Protein AF-A0A930K6L6-F1 (afdb_monomer)

Solvent-accessible surface area (backbone atoms only — not comparable to full-atom values): 5783 Å² total; per-residue (Å²): 116,68,67,65,54,54,54,51,50,52,52,51,54,49,51,53,51,51,52,53,50,52,52,52,51,47,54,50,48,60,69,77,46,73,60,45,79,50,67,26,36,26,73,41,76,56,67,65,104,54,99,61,37,36,32,35,30,39,32,75,56,95,94,38,82,46,75,50,76,45,65,43,84,71,81,67,52,73,71,39,76,43,47,33,40,27,24,69,94,44,64,86,50,59,47,76,62,81,130

Radius of gyration: 16.69 Å; Cα contacts (8 Å, |Δi|>4): 144; chains: 1; bounding box: 48×32×34 Å

pLDDT: mean 85.49, std 10.58, range [53.62, 95.5]

Secondary structure (DSSP, 8-state):
-HHHHHHHHHHHHHHHHHHHHHHHHHHHHHHHS-EEEEEEEEEEEE--SSSSPEEEEEEEETTEEEEEEEEGGG---TT-EEEEEEETTEEEEEEE---

Nearest PDB structures (foldseek):
  8p5d-assembly1_LA0  TM=8.338E-01  e=2.301E-01  Spraguea lophii 42_110
  9b1e-assembly1_H  TM=3.451E-01  e=8.038E-02  Saccharomyces cerevisiae W303
  7s00-assembly1_E  TM=4.597E-01  e=1.677E+00  Bacillus phage AR9
  5npg-assembly1_A  TM=2.557E-01  e=6.586E-01  Drosophila melanogaster
  5aox-assembly2_E  TM=3.276E-01  e=5.721E+00  Homo sapiens

Mean predicted aligned error: 7.28 Å

Foldseek 3Di:
DVVVVVVVVVVVVVVVVVVVVVVVVLVVCLVPADKDKDKWFFADWQDDPDPWIKTKIWDDDPNDIDIDIDTCPLVDDHRDIFIKMAHPVDRNSIDTPRD

Sequence (99 aa):
MKIKSILAVFIIVGGISYALYFSLVTDVLLKYCETIHTKAIIEERLTGNTSDPVLRYRFLYENQAYIGFVSETSRLHVSDTINIVFLKSRPSINKPLIK

Structure (mmCIF, N/CA/C/O backbone):
data_AF-A0A930K6L6-F1
#
_entry.id   AF-A0A930K6L6-F1
#
loop_
_atom_site.group_PDB
_atom_site.id
_atom_site.type_symbol
_atom_site.label_atom_id
_atom_site.label_alt_id
_atom_site.label_comp_id
_atom_site.label_asym_id
_atom_site.label_entity_id
_atom_site.label_seq_id
_atom_site.pdbx_PDB_ins_code
_atom_site.Cartn_x
_atom_site.Cartn_y
_atom_site.Cartn_z
_atom_site.occupancy
_atom_site.B_iso_or_equiv
_atom_site.auth_seq_id
_atom_site.auth_comp_id
_atom_site.auth_asym_id
_atom_site.auth_atom_id
_atom_site.pdbx_PDB_model_num
ATOM 1 N N . MET A 1 1 ? 37.865 -12.942 -7.466 1.00 56.72 1 MET A N 1
ATOM 2 C CA . MET A 1 1 ? 36.490 -12.853 -8.022 1.00 56.72 1 MET A CA 1
ATOM 3 C C . MET A 1 1 ? 35.437 -13.649 -7.242 1.00 56.72 1 MET A C 1
ATOM 5 O O . MET A 1 1 ? 34.333 -13.142 -7.112 1.00 56.72 1 MET A O 1
ATOM 9 N N . LYS A 1 2 ? 35.746 -14.828 -6.671 1.00 61.00 2 LYS A N 1
ATOM 10 C CA . LYS A 1 2 ? 34.751 -15.696 -5.995 1.00 61.00 2 LYS A CA 1
ATOM 11 C C . LYS A 1 2 ? 34.090 -15.086 -4.739 1.00 61.00 2 LYS A C 1
ATOM 13 O O . LYS A 1 2 ? 32.877 -15.147 -4.613 1.00 61.00 2 LYS A O 1
ATOM 18 N N . ILE A 1 3 ? 34.851 -14.419 -3.864 1.00 69.69 3 ILE A N 1
ATOM 19 C CA . ILE A 1 3 ? 34.323 -13.824 -2.611 1.00 69.69 3 ILE A CA 1
ATOM 20 C C . ILE A 1 3 ? 33.316 -12.689 -2.868 1.00 69.69 3 ILE A C 1
ATOM 22 O O . ILE A 1 3 ? 32.273 -12.639 -2.225 1.00 69.69 3 ILE A O 1
ATOM 26 N N . LYS A 1 4 ? 33.584 -11.811 -3.847 1.00 73.38 4 LYS A N 1
ATOM 27 C CA . LYS A 1 4 ? 32.661 -10.719 -4.216 1.00 73.38 4 LYS A CA 1
ATOM 28 C C . LYS A 1 4 ? 31.332 -11.253 -4.767 1.00 73.38 4 LYS A C 1
ATOM 30 O O . LYS A 1 4 ? 30.286 -10.687 -4.483 1.00 73.38 4 LYS A O 1
ATOM 35 N N . SER A 1 5 ? 31.381 -12.359 -5.512 1.00 73.75 5 SER A N 1
ATOM 36 C CA . SER A 1 5 ? 30.187 -13.028 -6.038 1.00 73.75 5 SER A CA 1
ATOM 37 C C . SER A 1 5 ? 29.370 -13.701 -4.928 1.00 73.75 5 SER A C 1
ATOM 39 O O . SER A 1 5 ? 28.155 -13.552 -4.912 1.00 73.75 5 SER A O 1
ATOM 41 N N . ILE A 1 6 ? 30.019 -14.345 -3.952 1.00 83.81 6 ILE A N 1
ATOM 42 C CA . ILE A 1 6 ? 29.338 -14.939 -2.788 1.00 83.81 6 ILE A CA 1
ATOM 43 C C . ILE A 1 6 ? 28.649 -13.859 -1.938 1.00 83.81 6 ILE A C 1
ATOM 45 O O . ILE A 1 6 ? 27.488 -14.019 -1.574 1.00 83.81 6 ILE A O 1
ATOM 49 N N . LEU A 1 7 ? 29.322 -12.732 -1.671 1.0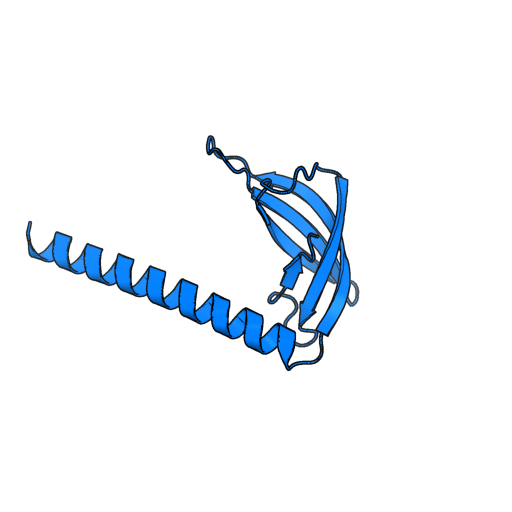0 86.19 7 LEU A N 1
ATOM 50 C CA . LEU A 1 7 ? 28.728 -11.616 -0.926 1.00 86.19 7 LEU A CA 1
ATOM 51 C C . LEU A 1 7 ? 27.496 -11.039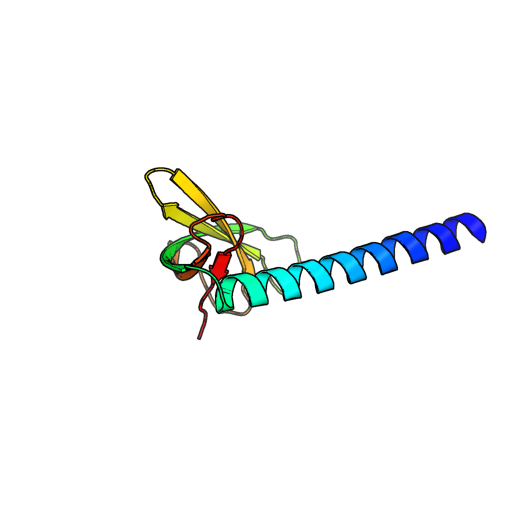 -1.642 1.00 86.19 7 LEU A C 1
ATOM 53 O O . LEU A 1 7 ? 26.484 -10.769 -1.000 1.00 86.19 7 LEU A O 1
ATOM 57 N N . ALA A 1 8 ? 27.558 -10.901 -2.970 1.00 86.75 8 ALA A N 1
ATOM 58 C CA . ALA A 1 8 ? 26.421 -10.447 -3.766 1.00 86.75 8 ALA A CA 1
ATOM 59 C C . ALA A 1 8 ? 25.215 -11.392 -3.635 1.00 86.75 8 ALA A C 1
ATOM 61 O O . ALA A 1 8 ? 24.093 -10.926 -3.459 1.00 86.75 8 ALA A O 1
ATOM 62 N N . VAL A 1 9 ? 25.443 -12.710 -3.641 1.00 87.25 9 VAL A N 1
ATOM 63 C CA . VAL A 1 9 ? 24.378 -13.705 -3.439 1.00 87.25 9 VAL A CA 1
ATOM 64 C C . VAL A 1 9 ? 23.728 -13.550 -2.063 1.00 87.25 9 VAL A C 1
ATOM 66 O O . VAL A 1 9 ? 22.504 -13.532 -1.979 1.00 8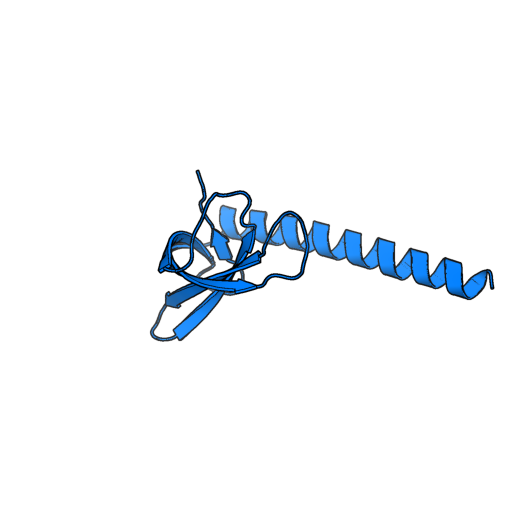7.25 9 VAL A O 1
ATOM 69 N N . PHE A 1 10 ? 24.509 -13.366 -0.994 1.00 88.44 10 PHE A N 1
ATOM 70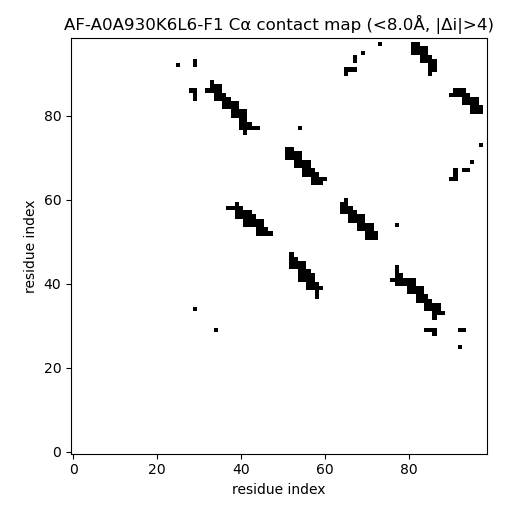 C CA . PHE A 1 10 ? 23.949 -13.155 0.348 1.00 88.44 10 PHE A CA 1
ATOM 71 C C . PHE A 1 10 ? 23.097 -11.887 0.449 1.00 88.44 10 PHE A C 1
ATOM 73 O O . PHE A 1 10 ? 22.036 -11.921 1.068 1.00 88.44 10 PHE A O 1
ATOM 80 N N . ILE A 1 11 ? 23.522 -10.789 -0.181 1.00 89.50 11 ILE A N 1
ATOM 81 C CA . ILE A 1 11 ? 22.748 -9.540 -0.207 1.00 89.50 11 ILE A CA 1
ATOM 82 C C . ILE A 1 11 ? 21.422 -9.745 -0.948 1.00 89.50 11 ILE A C 1
ATOM 84 O O . ILE A 1 11 ? 20.376 -9.330 -0.453 1.00 89.50 11 ILE A O 1
ATOM 88 N N . ILE A 1 12 ? 21.447 -10.421 -2.102 1.00 88.38 12 ILE A N 1
ATOM 89 C CA . ILE A 1 12 ? 20.240 -10.700 -2.892 1.00 88.38 12 ILE A CA 1
ATOM 90 C C . ILE A 1 12 ? 19.273 -11.586 -2.099 1.00 88.38 12 ILE A C 1
ATOM 92 O O . ILE A 1 12 ? 18.104 -11.238 -1.944 1.00 88.38 12 ILE A O 1
ATOM 96 N N . VAL A 1 13 ? 19.758 -12.704 -1.551 1.00 91.06 13 VAL A N 1
ATOM 97 C CA . VAL A 1 13 ? 18.935 -13.643 -0.774 1.00 91.06 13 VAL A CA 1
ATOM 98 C C . VAL A 1 13 ? 18.374 -12.975 0.482 1.00 91.06 13 VAL A C 1
ATOM 100 O O . VAL A 1 13 ? 17.187 -13.124 0.778 1.00 91.06 13 VAL A O 1
ATOM 103 N N . GLY A 1 14 ? 19.191 -12.199 1.198 1.00 87.38 14 GLY A N 1
ATOM 104 C CA . GLY A 1 14 ? 18.747 -11.424 2.354 1.00 87.38 14 GLY A CA 1
ATOM 105 C C . GLY A 1 14 ? 17.669 -10.400 1.990 1.00 87.38 14 GLY A C 1
ATOM 106 O O . GLY A 1 14 ? 16.648 -10.323 2.670 1.00 87.38 14 GLY A O 1
ATOM 107 N N . GLY A 1 15 ? 17.842 -9.674 0.880 1.00 88.62 15 GLY A N 1
ATOM 108 C CA . GLY A 1 15 ? 16.865 -8.701 0.386 1.00 88.62 15 GLY A CA 1
ATOM 109 C C . GLY A 1 15 ? 15.522 -9.332 0.011 1.00 88.62 15 GLY A C 1
ATOM 110 O O . GLY A 1 15 ? 14.476 -8.843 0.437 1.00 88.62 15 GLY A O 1
ATOM 111 N N . ILE A 1 16 ? 15.542 -10.454 -0.717 1.00 87.69 16 ILE A N 1
ATOM 112 C CA . ILE A 1 16 ? 14.326 -11.209 -1.067 1.00 87.69 16 ILE A CA 1
ATOM 113 C C . ILE A 1 16 ? 13.627 -11.709 0.203 1.00 87.69 16 ILE A C 1
ATOM 115 O O . ILE A 1 16 ? 12.415 -11.552 0.345 1.00 87.69 16 ILE A O 1
ATOM 119 N N . SER A 1 17 ? 14.388 -12.261 1.152 1.00 88.81 17 SER A N 1
ATOM 120 C CA . SER A 1 17 ? 13.840 -12.774 2.414 1.00 88.81 17 SER A CA 1
ATOM 121 C C . SER A 1 17 ? 13.177 -11.665 3.232 1.00 88.81 17 SER A C 1
ATOM 123 O O . SER A 1 17 ? 12.082 -11.853 3.762 1.00 88.81 17 SER A O 1
ATOM 125 N N . TYR A 1 18 ? 13.803 -10.486 3.292 1.00 86.81 18 TYR A N 1
ATOM 126 C CA . TYR A 1 18 ? 13.243 -9.319 3.967 1.00 86.81 18 TYR A CA 1
ATOM 127 C C . TYR A 1 18 ? 11.957 -8.823 3.296 1.00 86.81 18 TYR A C 1
ATOM 129 O O . TYR A 1 18 ? 10.977 -8.552 3.987 1.00 86.81 18 TYR A O 1
ATOM 137 N N . ALA A 1 19 ? 11.927 -8.746 1.962 1.00 84.31 19 ALA A N 1
ATOM 138 C CA . ALA A 1 19 ? 10.736 -8.336 1.222 1.00 84.31 19 ALA A CA 1
ATOM 139 C C . ALA A 1 19 ? 9.555 -9.295 1.455 1.00 84.31 19 ALA A C 1
ATOM 141 O O . ALA A 1 19 ? 8.438 -8.847 1.716 1.00 84.31 19 ALA A O 1
ATOM 142 N N . LEU A 1 20 ? 9.809 -10.609 1.437 1.00 86.31 20 LEU A N 1
ATOM 143 C CA . LEU A 1 20 ? 8.800 -11.631 1.732 1.00 86.31 20 LEU A CA 1
ATOM 144 C C . LEU A 1 20 ? 8.284 -11.525 3.171 1.00 86.31 20 LEU A C 1
ATOM 146 O O . LEU A 1 20 ? 7.073 -11.520 3.392 1.00 86.31 20 LEU A O 1
ATOM 150 N N . TYR A 1 21 ? 9.188 -11.386 4.144 1.00 86.75 21 TYR A N 1
ATOM 151 C CA . TYR A 1 21 ? 8.818 -11.188 5.544 1.00 86.75 21 TYR A CA 1
ATOM 152 C C . TYR A 1 21 ? 7.955 -9.936 5.725 1.00 86.75 21 TYR A C 1
ATOM 154 O O . TYR A 1 21 ? 6.895 -9.995 6.346 1.00 86.75 21 TYR A O 1
ATOM 162 N N . PHE A 1 22 ? 8.369 -8.810 5.141 1.00 85.88 22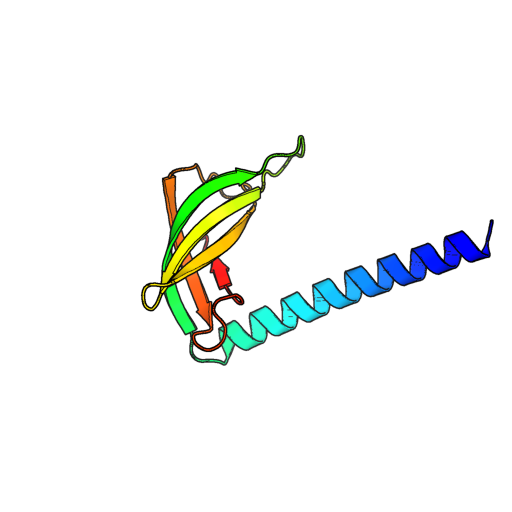 PHE A N 1
ATOM 163 C CA . PHE A 1 22 ? 7.633 -7.554 5.237 1.00 85.88 22 PHE A CA 1
ATOM 164 C C . PHE A 1 22 ? 6.238 -7.655 4.607 1.00 85.88 22 PHE A C 1
ATOM 166 O O . PHE A 1 22 ? 5.272 -7.155 5.185 1.00 85.88 22 PHE A O 1
ATOM 173 N N . SER A 1 23 ? 6.108 -8.344 3.468 1.00 85.94 23 SER A N 1
ATOM 174 C CA . SER A 1 23 ? 4.811 -8.609 2.834 1.00 85.94 23 SER A CA 1
ATOM 175 C C . SER A 1 23 ? 3.890 -9.425 3.744 1.00 85.94 23 SER A C 1
ATOM 177 O O . SER A 1 23 ? 2.739 -9.045 3.945 1.00 85.94 23 SER A O 1
ATOM 179 N N . LEU A 1 24 ? 4.397 -10.507 4.344 1.00 88.56 24 LEU A N 1
ATOM 180 C CA . LEU A 1 24 ? 3.618 -11.344 5.262 1.00 88.56 24 LEU A CA 1
ATOM 181 C C . LEU A 1 24 ? 3.173 -10.566 6.501 1.00 88.56 24 LEU A C 1
ATOM 183 O O . LEU A 1 24 ? 2.006 -10.622 6.881 1.00 88.56 24 LEU A O 1
ATOM 187 N N . VAL A 1 25 ? 4.084 -9.809 7.115 1.00 88.50 25 VAL A N 1
ATOM 188 C CA . VAL A 1 25 ? 3.767 -8.984 8.287 1.00 88.50 25 VAL A CA 1
ATOM 189 C C . VAL A 1 25 ? 2.717 -7.930 7.944 1.00 88.50 25 VAL A C 1
ATOM 191 O O . VAL A 1 25 ? 1.778 -7.744 8.711 1.00 88.50 25 VAL A O 1
ATOM 194 N N . THR A 1 26 ? 2.831 -7.280 6.785 1.00 88.25 26 THR A N 1
ATOM 195 C CA . THR A 1 26 ? 1.853 -6.297 6.294 1.00 88.25 26 THR A CA 1
ATOM 196 C C . THR A 1 26 ? 0.465 -6.923 6.170 1.00 88.25 26 THR A C 1
ATOM 198 O O . THR A 1 26 ? -0.496 -6.375 6.706 1.00 88.25 26 THR A O 1
ATOM 201 N N . ASP A 1 27 ? 0.352 -8.091 5.533 1.00 88.69 27 ASP A N 1
ATOM 202 C CA . ASP A 1 27 ? -0.934 -8.775 5.370 1.00 88.69 27 ASP A CA 1
ATOM 203 C C . ASP A 1 27 ? -1.527 -9.230 6.716 1.00 88.69 27 ASP A C 1
ATOM 205 O O . ASP A 1 27 ? -2.728 -9.082 6.945 1.00 88.69 27 ASP A O 1
ATOM 209 N N . VAL A 1 28 ? -0.698 -9.734 7.638 1.00 90.06 28 VAL A N 1
ATOM 210 C CA . VAL A 1 28 ? -1.127 -10.116 8.996 1.00 90.06 28 VAL A CA 1
ATOM 211 C C . VAL A 1 28 ? -1.636 -8.896 9.764 1.00 90.06 28 VAL A C 1
ATOM 213 O O . VAL A 1 28 ? -2.717 -8.946 10.349 1.00 90.06 28 VAL A O 1
ATOM 216 N N . LEU A 1 29 ? -0.898 -7.786 9.738 1.00 91.81 29 LEU A N 1
ATOM 217 C CA . LEU A 1 29 ? -1.284 -6.560 10.435 1.00 91.81 29 LEU A CA 1
ATOM 218 C C . LEU A 1 29 ? -2.577 -5.969 9.870 1.00 91.81 29 LEU A C 1
ATOM 220 O O . LEU A 1 29 ? -3.465 -5.608 10.636 1.00 91.81 29 LEU A O 1
ATOM 224 N N . LEU A 1 30 ? -2.728 -5.925 8.545 1.00 90.44 30 LEU A N 1
ATOM 225 C CA . LEU A 1 30 ? -3.962 -5.450 7.914 1.00 90.44 30 LEU A CA 1
ATOM 226 C C . LEU A 1 30 ? -5.164 -6.362 8.204 1.00 90.44 30 LEU A C 1
ATOM 228 O O . LEU A 1 30 ? -6.298 -5.893 8.183 1.00 90.44 30 LEU A O 1
ATOM 232 N N . LYS A 1 31 ? -4.936 -7.651 8.479 1.00 89.12 31 LYS A N 1
ATOM 233 C CA . LYS A 1 31 ? -6.003 -8.610 8.783 1.00 89.12 31 LYS A CA 1
ATOM 234 C C . LYS A 1 31 ? -6.458 -8.577 10.244 1.00 89.12 31 LYS A C 1
ATOM 236 O O . LYS A 1 31 ? -7.646 -8.752 10.497 1.00 89.12 31 LYS A O 1
ATOM 241 N N . TYR A 1 32 ? -5.533 -8.426 11.193 1.00 90.56 32 TYR A N 1
ATOM 242 C CA . TYR A 1 32 ? -5.823 -8.616 12.622 1.00 90.56 32 TYR A CA 1
ATOM 243 C C . TYR A 1 32 ? -5.840 -7.330 13.453 1.00 90.56 32 TYR A C 1
ATOM 245 O O . TYR A 1 32 ? -6.265 -7.371 14.606 1.00 90.56 32 TYR A O 1
ATOM 253 N N . CYS A 1 33 ? -5.385 -6.198 12.914 1.00 91.06 33 CYS A N 1
ATOM 254 C CA . CYS A 1 33 ? -5.396 -4.921 13.626 1.00 91.06 33 CYS A CA 1
ATOM 255 C C . CYS A 1 33 ? -6.528 -3.994 13.150 1.00 91.06 33 CYS A C 1
ATOM 257 O O . CYS A 1 33 ? -7.188 -4.247 12.144 1.00 91.06 33 CYS A O 1
ATOM 259 N N . GLU A 1 34 ? -6.746 -2.895 13.882 1.00 92.06 34 GLU A N 1
ATOM 260 C CA . GLU A 1 34 ? -7.742 -1.874 13.535 1.00 92.06 34 GLU A CA 1
ATOM 261 C C . GLU A 1 34 ? -7.338 -1.146 12.244 1.00 92.06 34 GLU A C 1
ATOM 263 O O . GLU A 1 34 ? -6.376 -0.368 12.207 1.00 92.06 34 GLU A O 1
ATOM 268 N N . THR A 1 35 ? -8.081 -1.411 11.173 1.00 93.56 35 THR A N 1
ATOM 269 C CA . THR A 1 35 ? -7.864 -0.807 9.860 1.00 93.56 35 THR A CA 1
ATOM 270 C C . THR A 1 35 ? -8.950 0.197 9.514 1.00 93.56 35 THR A C 1
ATOM 272 O O . THR A 1 35 ? -10.070 0.155 10.020 1.00 93.56 35 THR A O 1
ATOM 275 N N . ILE A 1 36 ? -8.597 1.124 8.631 1.00 94.06 36 ILE A N 1
ATOM 276 C CA . ILE A 1 36 ? -9.504 2.127 8.090 1.00 94.06 36 ILE A CA 1
ATOM 277 C C . ILE A 1 36 ? -9.577 1.938 6.581 1.00 94.06 36 ILE A C 1
ATOM 279 O O . ILE A 1 36 ? -8.565 1.718 5.911 1.00 94.06 36 ILE A O 1
ATOM 283 N N . HIS A 1 37 ? -10.790 2.060 6.052 1.00 94.06 37 HIS A N 1
ATOM 284 C CA . HIS A 1 37 ? -11.056 2.082 4.623 1.00 94.06 37 HIS A CA 1
ATOM 285 C C . HIS A 1 37 ? -11.249 3.523 4.167 1.00 94.06 37 HIS A C 1
ATOM 287 O O . HIS A 1 37 ? -12.076 4.249 4.719 1.00 94.06 37 HIS A O 1
ATOM 293 N N . THR A 1 38 ? -10.498 3.944 3.155 1.00 94.25 38 THR A N 1
ATOM 294 C CA . THR A 1 38 ? -10.643 5.283 2.579 1.00 94.25 38 THR A CA 1
ATOM 295 C C . THR A 1 38 ? -10.384 5.267 1.079 1.00 94.25 38 THR A C 1
ATOM 297 O O . THR A 1 38 ? -10.016 4.245 0.497 1.00 94.25 38 THR A O 1
ATOM 300 N N . LYS A 1 39 ? -10.608 6.413 0.445 1.00 94.44 39 LYS A N 1
ATOM 301 C CA . LYS A 1 39 ? -10.330 6.634 -0.968 1.00 94.44 39 LYS A CA 1
ATOM 302 C C . LYS A 1 39 ? -8.980 7.322 -1.126 1.00 94.44 39 LYS A C 1
ATOM 304 O O . LYS A 1 39 ? -8.675 8.276 -0.412 1.00 94.44 39 LYS A O 1
ATOM 309 N N . ALA A 1 40 ? -8.197 6.843 -2.081 1.00 94.62 40 ALA A N 1
ATOM 310 C CA . ALA A 1 40 ? -6.967 7.474 -2.526 1.00 94.62 40 ALA A CA 1
ATOM 311 C C . ALA A 1 40 ? -7.107 7.915 -3.983 1.00 94.62 40 ALA A C 1
ATOM 313 O O . ALA A 1 40 ? -7.801 7.265 -4.763 1.00 94.62 40 ALA A O 1
ATOM 314 N N . ILE A 1 41 ? -6.433 9.000 -4.346 1.00 94.75 41 ILE A N 1
ATOM 315 C CA . ILE A 1 41 ? -6.389 9.521 -5.714 1.00 94.75 41 ILE A CA 1
ATOM 316 C C . ILE A 1 41 ? -5.029 9.172 -6.305 1.00 94.75 41 ILE A C 1
ATOM 318 O O . ILE A 1 41 ? -4.004 9.379 -5.653 1.00 94.75 41 ILE A O 1
ATOM 322 N N . ILE A 1 42 ? -5.012 8.652 -7.528 1.00 92.56 42 ILE A N 1
ATOM 323 C CA . ILE A 1 42 ? -3.777 8.421 -8.274 1.00 92.56 42 ILE A CA 1
ATOM 324 C C . ILE A 1 42 ? -3.258 9.762 -8.774 1.00 92.56 42 ILE A C 1
ATOM 326 O O . ILE A 1 42 ? -3.926 10.450 -9.537 1.00 92.56 42 ILE A O 1
ATOM 330 N N . GLU A 1 43 ? -2.067 10.148 -8.336 1.00 92.62 43 GLU A N 1
ATOM 33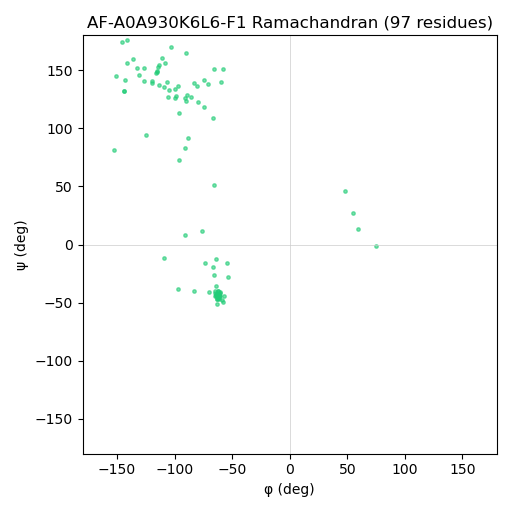1 C CA . GLU A 1 43 ? -1.497 11.457 -8.655 1.00 92.62 43 GLU A CA 1
ATOM 332 C C . GLU A 1 43 ? -0.538 11.410 -9.830 1.00 92.62 43 GLU A C 1
ATOM 334 O O . GLU A 1 43 ? -0.467 12.351 -10.615 1.00 92.62 43 GLU A O 1
ATOM 339 N N . GLU A 1 44 ? 0.247 10.342 -9.920 1.00 89.19 44 GLU A N 1
ATOM 340 C CA . GLU A 1 44 ? 1.385 10.312 -10.823 1.00 89.19 44 GLU A CA 1
ATOM 341 C C . GLU A 1 44 ? 1.672 8.895 -11.296 1.00 89.19 44 GLU A C 1
ATOM 343 O O . GLU A 1 44 ? 1.547 7.923 -10.548 1.00 89.19 44 GLU A O 1
ATOM 348 N N . ARG A 1 45 ? 2.111 8.800 -12.547 1.00 85.38 45 ARG A N 1
ATOM 349 C CA . ARG A 1 45 ? 2.702 7.600 -13.119 1.00 85.38 45 ARG A CA 1
ATOM 350 C C . ARG A 1 45 ? 4.221 7.704 -13.016 1.00 85.38 45 ARG A C 1
ATOM 352 O O . ARG A 1 45 ? 4.842 8.525 -13.683 1.00 85.38 45 ARG A O 1
ATOM 359 N N . LEU A 1 46 ? 4.811 6.841 -12.203 1.00 80.12 46 LEU A N 1
ATOM 360 C CA . LEU A 1 46 ? 6.250 6.680 -12.051 1.00 80.12 46 LEU A CA 1
ATOM 361 C C . LEU A 1 46 ? 6.721 5.602 -13.037 1.00 80.12 46 LEU A C 1
ATOM 363 O O . LEU A 1 46 ? 6.832 4.424 -12.701 1.00 80.12 46 LEU A O 1
ATOM 367 N N . THR A 1 47 ? 6.948 5.986 -14.292 1.00 67.88 47 THR A N 1
ATOM 368 C CA . THR A 1 47 ? 7.521 5.085 -15.306 1.00 67.88 47 THR A CA 1
ATOM 369 C C . THR A 1 47 ? 9.045 5.159 -15.326 1.00 67.88 47 THR A C 1
ATOM 371 O O . THR A 1 47 ? 9.619 6.208 -15.610 1.00 67.88 47 THR A O 1
ATOM 374 N N . GLY A 1 48 ? 9.692 4.008 -15.140 1.00 54.66 48 GLY A N 1
ATOM 375 C CA . GLY A 1 48 ? 10.792 3.592 -16.015 1.00 54.66 48 GLY A CA 1
ATOM 376 C C . GLY A 1 48 ? 10.221 2.775 -17.184 1.00 54.66 48 GLY A C 1
ATOM 377 O O . GLY A 1 48 ? 9.071 2.353 -17.116 1.00 54.66 48 GLY A O 1
ATOM 378 N N . ASN A 1 49 ? 10.995 2.557 -18.250 1.00 53.62 49 ASN A N 1
ATOM 379 C CA . ASN A 1 49 ? 10.616 1.808 -19.467 1.00 53.62 49 ASN A CA 1
ATOM 380 C C . ASN A 1 49 ? 10.369 0.293 -19.229 1.00 53.62 49 ASN A C 1
ATOM 382 O O . ASN A 1 49 ? 10.958 -0.549 -19.905 1.00 53.62 49 ASN A O 1
ATOM 386 N N . THR A 1 50 ? 9.547 -0.082 -18.253 1.00 56.81 50 THR A N 1
ATOM 387 C CA . THR A 1 50 ? 9.196 -1.470 -17.921 1.00 56.81 50 THR A CA 1
ATOM 388 C C . THR A 1 50 ? 7.720 -1.738 -18.204 1.00 56.81 50 THR A C 1
ATOM 390 O O . THR A 1 50 ? 6.909 -0.816 -18.193 1.00 56.81 50 THR A O 1
ATOM 393 N N . SER A 1 51 ? 7.377 -3.003 -18.465 1.00 60.59 51 SER A N 1
ATOM 394 C CA . SER A 1 51 ? 6.038 -3.473 -18.866 1.00 60.59 51 SER A CA 1
ATOM 395 C C . SER A 1 51 ? 4.901 -3.057 -17.930 1.00 60.59 51 SER A C 1
ATOM 397 O O . SER A 1 51 ? 3.776 -2.896 -18.391 1.00 60.59 51 SER A O 1
ATOM 399 N N . ASP A 1 52 ? 5.204 -2.849 -16.647 1.00 65.88 52 ASP A N 1
ATOM 400 C CA . ASP A 1 52 ? 4.230 -2.545 -15.603 1.00 65.88 52 ASP A CA 1
ATOM 401 C C . ASP A 1 52 ? 4.618 -1.239 -14.895 1.00 65.88 52 ASP A C 1
ATOM 403 O O . ASP A 1 52 ? 5.447 -1.248 -13.978 1.00 65.88 52 ASP A O 1
ATOM 407 N N . PRO A 1 53 ? 4.068 -0.091 -15.319 1.00 71.94 53 PRO A N 1
ATOM 408 C CA . PRO A 1 53 ? 4.303 1.176 -14.643 1.00 71.94 53 PRO A CA 1
ATOM 409 C C . PRO A 1 53 ? 3.889 1.127 -13.171 1.00 71.94 53 PRO A C 1
ATOM 411 O O . PRO A 1 53 ? 2.943 0.430 -12.796 1.00 71.94 53 PRO A O 1
ATOM 414 N N . VAL A 1 54 ? 4.554 1.917 -12.332 1.00 85.94 54 VAL A N 1
ATOM 415 C CA . VAL A 1 54 ? 4.139 2.110 -10.941 1.00 85.94 54 VAL A CA 1
ATOM 416 C C . VAL A 1 54 ? 3.353 3.410 -10.848 1.00 85.94 54 VAL A C 1
ATOM 418 O O . VAL A 1 54 ? 3.816 4.460 -11.277 1.00 85.94 54 VAL A O 1
ATOM 421 N N . LEU A 1 55 ? 2.161 3.359 -10.273 1.00 89.06 55 LEU A N 1
ATOM 422 C CA . LEU A 1 55 ? 1.320 4.518 -10.010 1.00 89.06 55 LEU A CA 1
ATOM 423 C C . LEU A 1 55 ? 1.460 4.929 -8.547 1.00 89.06 55 LEU A C 1
ATOM 425 O O . LEU A 1 55 ? 1.384 4.095 -7.641 1.00 89.06 55 LEU A O 1
ATOM 429 N N . ARG A 1 56 ? 1.642 6.226 -8.316 1.00 92.12 56 ARG A N 1
ATOM 430 C CA . ARG A 1 56 ? 1.639 6.841 -6.991 1.00 92.12 56 ARG A CA 1
ATOM 431 C C . ARG A 1 56 ? 0.227 7.299 -6.660 1.00 92.12 56 ARG A C 1
ATOM 433 O O . ARG A 1 56 ? -0.360 8.074 -7.414 1.00 92.12 56 ARG A O 1
ATOM 440 N N . TYR A 1 57 ? -0.295 6.874 -5.517 1.00 93.56 57 TYR A N 1
ATOM 441 C CA . TYR A 1 57 ? -1.566 7.361 -4.992 1.00 93.56 57 TYR A CA 1
ATOM 442 C C . TYR A 1 57 ? -1.374 8.127 -3.687 1.00 93.56 57 TYR A C 1
ATOM 444 O O . TYR A 1 57 ? -0.440 7.863 -2.927 1.00 93.56 57 TYR A O 1
ATOM 452 N N . ARG A 1 58 ? -2.289 9.057 -3.410 1.00 95.50 58 ARG A N 1
ATOM 453 C CA . ARG A 1 58 ? -2.330 9.850 -2.179 1.00 95.50 58 ARG A CA 1
ATOM 454 C C . ARG A 1 58 ? -3.696 9.761 -1.514 1.00 95.50 58 ARG A C 1
ATOM 456 O O . ARG A 1 58 ? -4.723 9.810 -2.189 1.00 95.50 58 ARG A O 1
ATOM 463 N N . PHE A 1 59 ? -3.710 9.689 -0.190 1.00 95.12 59 PHE A N 1
ATOM 464 C CA . PHE A 1 59 ? -4.920 9.780 0.628 1.00 95.12 59 PHE A CA 1
ATOM 465 C C . PHE A 1 59 ? -4.698 10.691 1.834 1.00 95.12 59 PHE A C 1
ATOM 467 O O . PHE A 1 59 ? -3.561 10.948 2.225 1.00 95.12 59 PHE A O 1
ATOM 474 N N . LEU A 1 60 ? -5.792 11.186 2.412 1.00 94.31 60 LEU A N 1
ATOM 475 C CA . LEU A 1 60 ? -5.772 12.016 3.613 1.00 94.31 60 LEU A CA 1
ATOM 476 C C . LEU A 1 60 ? -6.326 11.233 4.803 1.00 94.31 60 LEU A C 1
ATOM 478 O O . LEU A 1 60 ? -7.373 10.592 4.696 1.00 94.31 60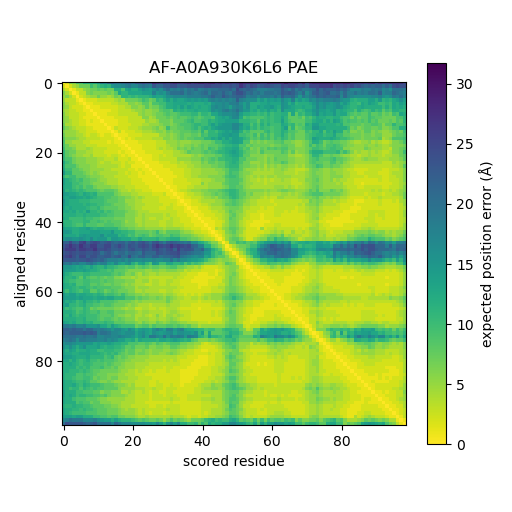 LEU A O 1
ATOM 482 N N . TYR A 1 61 ? -5.644 11.323 5.938 1.00 93.25 61 TYR A N 1
ATOM 483 C CA . TYR A 1 61 ? -6.129 10.843 7.228 1.00 93.25 61 TYR A CA 1
ATOM 484 C C . TYR A 1 61 ? -5.643 11.796 8.327 1.00 93.25 61 TYR A C 1
ATOM 486 O O . TYR A 1 61 ? -4.484 12.194 8.313 1.00 93.25 61 TYR A O 1
ATOM 494 N N . GLU A 1 62 ? -6.539 12.228 9.222 1.00 92.75 62 GLU A N 1
ATOM 495 C CA . GLU A 1 62 ? -6.242 13.203 10.295 1.00 92.75 62 GLU A CA 1
ATOM 496 C C . GLU A 1 62 ? -5.477 14.455 9.808 1.00 92.75 62 GLU A C 1
ATOM 498 O O . GLU A 1 62 ? -4.485 14.881 10.395 1.00 92.75 62 GLU A O 1
ATOM 503 N N . ASN A 1 63 ? -5.927 15.047 8.694 1.00 91.25 63 ASN A N 1
ATOM 504 C CA . ASN A 1 63 ? -5.299 16.198 8.023 1.00 91.25 63 ASN A CA 1
ATOM 505 C C . ASN A 1 63 ? -3.848 15.974 7.548 1.00 91.25 63 ASN A C 1
ATOM 507 O O . ASN A 1 63 ? -3.176 16.927 7.152 1.00 91.25 63 ASN A O 1
ATOM 511 N N . GLN A 1 64 ? -3.369 14.731 7.528 1.00 93.00 64 GLN A N 1
ATOM 512 C CA . GLN A 1 64 ? -2.070 14.355 6.984 1.00 93.00 64 GLN A CA 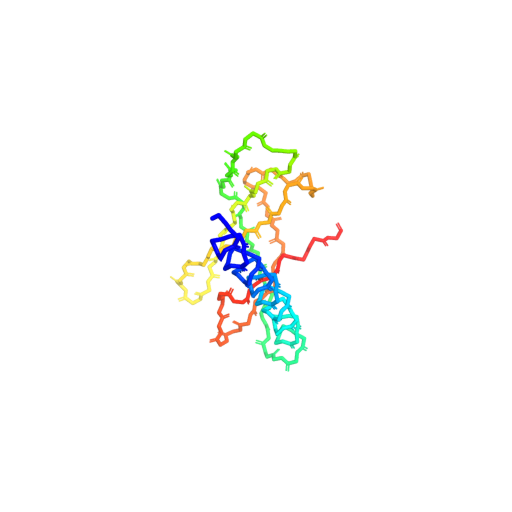1
ATOM 513 C C . GLN A 1 64 ? -2.232 13.625 5.654 1.00 93.00 64 GLN A C 1
ATOM 515 O O . GLN A 1 64 ? -3.131 12.802 5.476 1.00 93.00 64 GLN A O 1
ATOM 520 N N . ALA A 1 65 ? -1.345 13.938 4.712 1.00 93.75 65 ALA A N 1
ATOM 521 C CA . ALA A 1 65 ? -1.270 13.257 3.432 1.00 93.75 65 ALA A CA 1
ATOM 522 C C . ALA A 1 65 ? -0.335 12.054 3.521 1.00 93.75 65 ALA A C 1
ATOM 524 O O . ALA A 1 65 ? 0.824 12.178 3.913 1.00 93.75 65 ALA A O 1
ATOM 525 N N . TYR A 1 66 ? -0.837 10.908 3.087 1.00 94.38 66 TYR A N 1
ATOM 526 C CA . TYR A 1 66 ? -0.088 9.668 2.989 1.00 94.38 66 TYR A CA 1
ATOM 527 C C . TYR A 1 66 ? 0.004 9.240 1.535 1.00 94.38 66 TYR A C 1
ATOM 529 O O . TYR A 1 66 ? -0.901 9.488 0.736 1.00 94.38 66 TYR A O 1
ATOM 537 N N . ILE A 1 67 ? 1.116 8.595 1.206 1.00 93.62 67 ILE A N 1
ATOM 538 C CA . ILE A 1 67 ? 1.448 8.173 -0.149 1.00 93.62 67 ILE A CA 1
ATOM 539 C C . ILE A 1 67 ? 1.602 6.656 -0.154 1.00 93.62 67 ILE A C 1
ATOM 541 O O . ILE A 1 67 ? 2.158 6.074 0.780 1.00 93.62 67 ILE A O 1
ATOM 545 N N . GLY A 1 68 ? 1.122 6.028 -1.220 1.00 91.12 68 GLY A N 1
ATOM 546 C CA . GLY A 1 68 ? 1.362 4.624 -1.511 1.00 91.12 68 GLY A CA 1
ATOM 547 C C . GLY A 1 68 ? 1.564 4.399 -3.004 1.00 91.12 68 GLY A C 1
ATOM 548 O O . GLY A 1 68 ? 1.465 5.324 -3.816 1.00 91.12 68 GLY A O 1
ATOM 549 N N . PHE A 1 69 ? 1.873 3.156 -3.359 1.00 89.25 69 PHE A N 1
ATOM 550 C CA . PHE A 1 69 ? 2.193 2.768 -4.728 1.00 89.25 69 PHE A CA 1
ATOM 551 C C . PHE A 1 69 ? 1.393 1.543 -5.150 1.00 89.25 69 PHE A C 1
ATOM 553 O O . PHE A 1 69 ? 1.108 0.662 -4.337 1.00 89.25 69 PHE A O 1
ATOM 560 N N . VAL A 1 70 ? 1.033 1.488 -6.427 1.00 86.19 70 VAL A N 1
ATOM 561 C CA . VAL A 1 70 ? 0.297 0.376 -7.026 1.00 86.19 70 VAL A CA 1
ATOM 562 C C . VAL A 1 70 ? 0.797 0.127 -8.442 1.00 86.19 70 VAL A C 1
ATOM 564 O O . VAL A 1 70 ? 1.132 1.066 -9.154 1.00 86.19 70 VAL A O 1
ATOM 567 N N . SER A 1 71 ? 0.888 -1.134 -8.854 1.00 77.50 71 SER A N 1
ATOM 568 C CA . SER A 1 71 ? 1.259 -1.470 -10.230 1.00 77.50 71 SER A CA 1
ATOM 569 C C . SER A 1 71 ? 0.094 -1.197 -11.188 1.00 77.50 71 SER A C 1
ATOM 571 O O . SER A 1 71 ? -1.066 -1.470 -10.874 1.00 77.50 71 SER A O 1
ATOM 573 N N . GLU A 1 72 ? 0.402 -0.686 -12.377 1.00 68.12 72 GLU A N 1
ATOM 574 C CA . GLU A 1 72 ? -0.567 -0.362 -13.429 1.00 68.12 72 GLU A CA 1
ATOM 575 C C . GLU A 1 72 ? -1.105 -1.590 -14.189 1.00 68.12 72 GLU A C 1
ATOM 577 O O . GLU A 1 72 ? -1.862 -1.467 -15.149 1.00 68.12 72 GLU A O 1
ATOM 582 N N . THR A 1 73 ? -0.857 -2.806 -13.706 1.00 65.94 73 THR A N 1
ATOM 583 C CA . THR A 1 73 ? -1.577 -4.009 -14.176 1.00 65.94 73 THR A CA 1
ATOM 584 C C . THR A 1 73 ? -3.106 -3.880 -14.069 1.00 65.94 73 THR A C 1
ATOM 586 O O . THR A 1 73 ? -3.851 -4.621 -14.705 1.00 65.94 73 THR A O 1
ATOM 589 N N . SER A 1 74 ? -3.581 -2.899 -13.299 1.00 61.69 74 SER A N 1
ATOM 590 C CA . SER A 1 74 ? -4.984 -2.672 -12.950 1.00 61.69 74 SER A CA 1
ATOM 591 C C . SER A 1 74 ? -5.757 -1.741 -13.906 1.00 61.69 74 SER A C 1
ATOM 593 O O . SER A 1 74 ? -6.886 -1.379 -13.588 1.00 61.69 74 SER A O 1
ATOM 595 N N . ARG A 1 75 ? -5.187 -1.332 -15.058 1.00 74.06 75 ARG A N 1
ATOM 596 C CA . ARG A 1 75 ? -5.795 -0.357 -16.012 1.00 74.06 75 ARG A CA 1
ATOM 597 C C . ARG A 1 75 ? -6.177 0.990 -15.376 1.00 74.06 75 ARG A C 1
ATOM 599 O O . ARG A 1 75 ? -7.107 1.661 -15.822 1.00 74.06 75 ARG A O 1
ATOM 606 N N . LEU A 1 76 ? -5.474 1.349 -14.313 1.00 81.50 76 LEU A N 1
ATOM 607 C CA . LEU A 1 76 ? -5.698 2.565 -13.549 1.00 81.50 76 LEU A CA 1
ATOM 608 C C . LEU A 1 76 ? -4.994 3.746 -14.221 1.00 81.50 76 LEU A C 1
ATOM 610 O O . LEU A 1 76 ? -3.855 3.617 -14.657 1.00 81.50 76 LEU A O 1
ATOM 614 N N . HIS A 1 77 ? -5.654 4.897 -14.262 1.00 84.12 77 HIS A N 1
ATOM 615 C CA . HIS A 1 77 ? -5.142 6.134 -14.838 1.00 84.12 77 HIS A CA 1
ATOM 616 C C . HIS A 1 77 ? -4.877 7.183 -13.755 1.00 84.12 77 HIS A C 1
ATOM 618 O O . HIS A 1 77 ? -5.390 7.127 -12.636 1.00 84.12 77 HIS A O 1
ATOM 624 N N . VAL A 1 78 ? -4.059 8.181 -14.090 1.00 87.56 78 VAL A N 1
ATOM 625 C CA . VAL A 1 78 ? -3.885 9.361 -13.236 1.00 87.56 78 VAL A CA 1
ATOM 626 C C . VAL A 1 78 ? -5.234 10.059 -13.054 1.00 87.56 78 VAL A C 1
ATOM 628 O O . VAL A 1 78 ? -5.991 10.210 -14.006 1.00 87.56 78 VAL A O 1
ATOM 631 N N . SER A 1 79 ? -5.495 10.534 -11.838 1.00 90.50 79 SER A N 1
ATOM 632 C CA . SER A 1 79 ? -6.772 11.076 -11.350 1.00 90.50 79 SER A CA 1
ATOM 633 C C . SER A 1 79 ? -7.866 10.046 -11.056 1.00 90.50 79 SER A C 1
ATOM 635 O O . SER A 1 79 ? -8.916 10.429 -10.533 1.00 90.50 79 SER A O 1
ATOM 637 N N . ASP A 1 80 ? -7.626 8.750 -11.283 1.00 90.50 80 ASP A N 1
ATOM 638 C CA . ASP A 1 80 ? -8.550 7.720 -10.814 1.00 90.50 80 ASP A CA 1
ATOM 639 C C . ASP A 1 80 ? -8.577 7.668 -9.285 1.00 90.50 80 ASP A C 1
ATOM 641 O O . ASP A 1 80 ? -7.598 7.961 -8.590 1.00 90.50 80 ASP A O 1
ATOM 645 N N . THR A 1 81 ? -9.727 7.262 -8.752 1.00 92.50 81 THR A N 1
ATOM 646 C CA . THR A 1 81 ? -9.910 7.043 -7.320 1.00 92.50 81 THR A CA 1
ATOM 647 C C . THR A 1 81 ? -9.948 5.552 -7.024 1.00 92.50 81 THR A C 1
ATOM 649 O O . THR A 1 81 ? -10.767 4.825 -7.582 1.00 92.50 81 THR A O 1
ATOM 652 N N . ILE A 1 82 ? -9.108 5.106 -6.095 1.00 92.25 82 ILE A N 1
ATOM 653 C CA . ILE A 1 82 ? -9.039 3.715 -5.646 1.00 92.25 82 ILE A CA 1
ATOM 654 C C . ILE A 1 82 ? -9.442 3.603 -4.179 1.00 92.25 82 ILE A C 1
ATOM 656 O O . ILE A 1 82 ? -9.213 4.512 -3.380 1.00 92.25 82 ILE A O 1
ATOM 660 N N . ASN A 1 83 ? -10.032 2.468 -3.809 1.00 93.62 83 ASN A N 1
ATOM 661 C CA . ASN A 1 83 ? -10.251 2.145 -2.404 1.00 93.62 83 ASN A CA 1
ATOM 662 C C . ASN A 1 83 ? -8.953 1.600 -1.819 1.00 93.62 83 ASN A C 1
ATOM 664 O O . ASN A 1 83 ? -8.300 0.757 -2.431 1.00 93.62 83 ASN A O 1
ATOM 668 N N . ILE A 1 84 ? -8.603 2.050 -0.625 1.00 93.88 84 ILE A N 1
ATOM 669 C CA . ILE A 1 84 ? -7.446 1.559 0.110 1.00 93.88 84 ILE A CA 1
ATOM 670 C C . ILE A 1 84 ? -7.868 1.117 1.507 1.00 93.88 84 ILE A C 1
ATOM 672 O O . ILE A 1 84 ? -8.825 1.640 2.084 1.00 93.88 84 ILE A O 1
ATOM 676 N N . VAL A 1 85 ? -7.128 0.160 2.049 1.00 94.69 85 VAL A N 1
ATOM 677 C CA . VAL A 1 85 ? -7.148 -0.186 3.468 1.00 94.69 85 VAL A CA 1
ATOM 678 C C . VAL A 1 85 ? -5.797 0.172 4.067 1.00 94.69 85 VAL A C 1
ATOM 680 O O . VAL A 1 85 ? -4.761 -0.075 3.448 1.00 94.69 85 VAL A O 1
ATOM 683 N N . PHE A 1 86 ? -5.789 0.767 5.254 1.00 94.12 86 PHE A N 1
ATOM 684 C CA . PHE A 1 86 ? -4.551 1.063 5.966 1.00 94.12 86 PHE A CA 1
ATOM 685 C C . PHE A 1 86 ? -4.690 0.835 7.465 1.00 94.12 86 PHE A C 1
ATOM 687 O O . PHE A 1 86 ? -5.788 0.865 8.024 1.00 94.12 86 PHE A O 1
ATOM 694 N N . LEU A 1 87 ? -3.556 0.599 8.117 1.00 94.56 87 LEU A N 1
ATOM 695 C CA . LEU A 1 87 ? -3.478 0.431 9.559 1.00 94.56 87 LEU A CA 1
ATOM 696 C C . LEU A 1 87 ? -3.509 1.799 10.253 1.00 94.56 87 LEU A C 1
ATOM 698 O O . LEU A 1 87 ? -2.622 2.621 10.032 1.00 94.56 87 LEU A O 1
ATOM 702 N N . LYS A 1 88 ? -4.477 2.027 11.147 1.00 90.81 88 LYS A N 1
ATOM 703 C CA . LYS A 1 88 ? -4.647 3.313 11.847 1.00 90.81 88 LYS A CA 1
ATOM 704 C C . LYS A 1 88 ? -3.404 3.738 12.632 1.00 90.81 88 LYS A C 1
ATOM 706 O O . LYS A 1 88 ? -2.974 4.882 12.551 1.00 90.81 88 LYS A O 1
ATOM 711 N N . SER A 1 89 ? -2.791 2.798 13.351 1.00 90.38 89 SER A N 1
ATOM 712 C CA . SER A 1 89 ? -1.582 3.043 14.149 1.00 90.38 89 SER A CA 1
ATOM 713 C C . SER A 1 89 ? -0.314 3.221 13.310 1.00 90.38 89 SER A C 1
ATOM 715 O O . SER A 1 89 ? 0.698 3.699 13.820 1.00 90.38 89 SER A O 1
ATOM 717 N N . ARG A 1 90 ? -0.341 2.832 12.028 1.00 90.00 90 ARG A N 1
ATOM 718 C CA . ARG A 1 90 ? 0.791 2.970 11.109 1.00 90.00 90 ARG A CA 1
ATOM 719 C C . ARG A 1 90 ? 0.297 3.086 9.661 1.00 90.00 90 ARG A C 1
ATOM 721 O O . ARG A 1 90 ? 0.372 2.106 8.921 1.00 90.00 90 ARG A O 1
ATOM 728 N N . PRO A 1 91 ? -0.134 4.281 9.216 1.00 89.12 91 PRO A N 1
ATOM 729 C CA . PRO A 1 91 ? -0.728 4.464 7.886 1.00 89.12 91 PRO A CA 1
ATOM 730 C C . PRO A 1 91 ? 0.212 4.187 6.703 1.00 89.12 91 PRO A C 1
ATOM 732 O O . PRO A 1 91 ? -0.241 4.054 5.568 1.00 89.12 91 PRO A O 1
ATOM 735 N N . SER A 1 92 ? 1.521 4.053 6.952 1.00 87.38 92 SER A N 1
ATOM 736 C CA . SER A 1 92 ? 2.487 3.546 5.964 1.00 87.38 92 SER A CA 1
ATOM 737 C C . SER A 1 92 ? 2.270 2.075 5.597 1.00 87.38 92 SER A C 1
ATOM 739 O O . SER A 1 92 ? 2.728 1.639 4.547 1.00 87.38 92 SER A O 1
ATOM 741 N N . ILE A 1 93 ? 1.558 1.316 6.433 1.00 91.75 93 ILE A N 1
ATOM 742 C CA . ILE A 1 93 ? 1.042 -0.013 6.109 1.00 91.75 93 ILE A CA 1
ATOM 743 C C . ILE A 1 93 ? -0.330 0.197 5.472 1.00 91.75 93 ILE A C 1
ATOM 745 O O . ILE A 1 93 ? -1.348 0.304 6.158 1.00 91.75 93 ILE A O 1
ATOM 749 N N . ASN A 1 94 ? -0.330 0.307 4.148 1.00 92.19 94 ASN A N 1
ATOM 750 C CA . ASN A 1 94 ? -1.514 0.505 3.324 1.00 92.19 94 ASN A CA 1
ATOM 751 C C . ASN A 1 94 ? -1.508 -0.462 2.137 1.00 92.19 94 ASN A C 1
ATOM 753 O O . ASN A 1 94 ? -0.456 -0.913 1.682 1.00 92.19 94 ASN A O 1
ATOM 757 N N . LYS A 1 95 ? -2.702 -0.809 1.658 1.00 90.94 9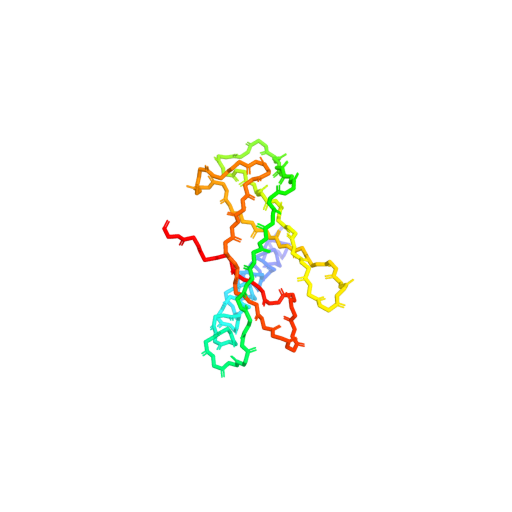5 LYS A N 1
ATOM 758 C CA . LYS A 1 95 ? -2.887 -1.702 0.518 1.00 90.94 95 LYS A CA 1
ATOM 759 C C . LYS A 1 95 ? -4.090 -1.252 -0.310 1.00 90.94 95 LYS A C 1
ATOM 761 O O . LYS A 1 95 ? -5.161 -1.011 0.257 1.00 90.94 95 LYS A O 1
ATOM 766 N N . PRO A 1 96 ? -3.952 -1.151 -1.639 1.00 90.69 96 PRO A N 1
ATOM 767 C CA . PRO A 1 96 ? -5.084 -0.879 -2.506 1.00 90.69 96 PRO A CA 1
ATOM 768 C C . PRO A 1 96 ? -6.012 -2.101 -2.575 1.00 90.69 96 PRO A C 1
ATOM 770 O O . PRO A 1 96 ? -5.567 -3.244 -2.671 1.00 90.69 96 PRO A O 1
ATOM 773 N N . LEU A 1 97 ? -7.317 -1.850 -2.521 1.00 88.12 97 LEU A N 1
ATOM 774 C CA . LEU A 1 97 ? -8.386 -2.835 -2.668 1.00 88.12 97 LEU A CA 1
ATOM 775 C C . LEU A 1 97 ? -8.869 -2.825 -4.121 1.00 88.12 97 LEU A C 1
ATOM 777 O O . LEU A 1 97 ? -9.934 -2.292 -4.437 1.00 88.12 97 LEU A O 1
ATOM 781 N N . ILE A 1 98 ? -8.041 -3.368 -5.008 1.00 76.19 98 ILE A N 1
ATOM 782 C CA . ILE A 1 98 ? -8.367 -3.524 -6.427 1.00 76.19 98 ILE A CA 1
ATOM 783 C C . ILE A 1 98 ? -9.138 -4.838 -6.571 1.00 76.19 98 ILE A C 1
ATOM 785 O O . ILE A 1 98 ? -8.692 -5.866 -6.060 1.00 76.19 98 ILE A O 1
ATOM 789 N N . LYS A 1 99 ? -10.316 -4.777 -7.194 1.00 60.16 99 LYS A N 1
ATOM 790 C CA . LYS A 1 99 ? -11.128 -5.949 -7.542 1.00 60.16 99 LYS A CA 1
ATOM 791 C C . LYS A 1 99 ? -10.846 -6.385 -8.968 1.00 60.16 99 LYS A C 1
ATOM 793 O O . LYS A 1 99 ? -10.639 -5.478 -9.804 1.00 60.16 99 LYS A O 1
#